Protein AF-A0A2Z2MG49-F1 (afdb_monomer_lite)

Structure (mmCIF, N/CA/C/O backbone):
data_AF-A0A2Z2MG49-F1
#
_entry.id   AF-A0A2Z2MG49-F1
#
loop_
_atom_site.group_PDB
_atom_site.id
_atom_site.type_symbol
_atom_site.label_atom_id
_atom_site.label_alt_id
_atom_site.label_comp_id
_atom_site.label_asym_id
_atom_site.label_entity_id
_atom_site.label_seq_id
_atom_site.pdbx_PDB_ins_code
_atom_site.Cartn_x
_atom_site.Cartn_y
_atom_site.Cartn_z
_atom_site.occupancy
_atom_site.B_iso_or_equiv
_atom_site.auth_seq_id
_atom_site.auth_comp_id
_atom_site.auth_asym_id
_atom_site.auth_atom_id
_atom_site.pdbx_PDB_model_num
ATOM 1 N N . MET A 1 1 ? -1.386 9.684 0.424 1.00 67.38 1 MET A N 1
ATOM 2 C CA . MET A 1 1 ? -0.016 9.175 0.663 1.00 67.38 1 MET A CA 1
ATOM 3 C C . MET A 1 1 ? 0.668 8.986 -0.678 1.00 67.38 1 MET A C 1
ATOM 5 O O . MET A 1 1 ? 0.049 8.434 -1.585 1.00 67.38 1 MET A O 1
ATOM 9 N N . THR A 1 2 ? 1.913 9.438 -0.798 1.00 73.69 2 THR A N 1
ATOM 10 C CA . THR A 1 2 ? 2.720 9.289 -2.011 1.00 73.69 2 THR A CA 1
ATOM 11 C C . THR A 1 2 ? 3.968 8.467 -1.713 1.00 73.69 2 THR A C 1
ATOM 13 O O . THR A 1 2 ? 4.537 8.574 -0.629 1.00 73.69 2 THR A O 1
ATOM 16 N N . VAL A 1 3 ? 4.384 7.624 -2.656 1.00 74.50 3 VAL A N 1
ATOM 17 C CA . VAL A 1 3 ? 5.706 6.977 -2.619 1.00 74.50 3 VAL A CA 1
ATOM 18 C C . VAL A 1 3 ? 6.464 7.425 -3.850 1.00 74.50 3 VAL A C 1
ATOM 20 O O . VAL A 1 3 ? 5.926 7.399 -4.959 1.00 74.50 3 VAL A O 1
ATOM 23 N N . HIS A 1 4 ? 7.705 7.842 -3.633 1.00 82.25 4 HIS A N 1
ATOM 24 C CA . HIS A 1 4 ? 8.644 8.108 -4.705 1.00 82.25 4 HIS A CA 1
ATOM 25 C C . HIS A 1 4 ? 9.324 6.799 -5.098 1.00 82.25 4 HIS A C 1
ATOM 27 O O . HIS A 1 4 ? 9.985 6.162 -4.278 1.00 82.25 4 HIS A O 1
ATOM 33 N N . ILE A 1 5 ? 9.117 6.380 -6.339 1.00 79.44 5 ILE A N 1
ATOM 34 C CA . ILE A 1 5 ? 9.699 5.173 -6.906 1.00 79.44 5 ILE A CA 1
ATOM 35 C C . ILE A 1 5 ? 10.832 5.598 -7.823 1.00 79.44 5 ILE A C 1
ATOM 37 O O . ILE A 1 5 ? 10.614 6.371 -8.751 1.00 79.44 5 ILE A O 1
ATOM 41 N N . THR A 1 6 ? 12.018 5.040 -7.603 1.00 83.12 6 THR A N 1
ATOM 42 C CA . THR A 1 6 ? 13.165 5.204 -8.496 1.00 83.12 6 THR A CA 1
ATOM 43 C C . THR A 1 6 ? 13.642 3.829 -8.938 1.00 83.12 6 THR A C 1
ATOM 45 O O . THR A 1 6 ? 13.857 2.944 -8.110 1.00 83.12 6 THR A O 1
ATOM 48 N N . VAL A 1 7 ? 13.791 3.636 -10.248 1.00 79.88 7 VAL A N 1
ATOM 49 C CA . VAL A 1 7 ? 14.298 2.393 -10.837 1.00 79.88 7 VAL A CA 1
ATOM 50 C C . VAL A 1 7 ? 15.388 2.735 -11.835 1.00 79.88 7 VAL A C 1
ATOM 52 O O . VAL A 1 7 ? 15.163 3.511 -12.761 1.00 79.88 7 VAL A O 1
ATOM 55 N N . THR A 1 8 ? 16.550 2.113 -11.669 1.00 82.06 8 THR A N 1
ATOM 56 C CA . THR A 1 8 ? 17.701 2.272 -12.558 1.00 82.06 8 THR A CA 1
ATOM 57 C C . THR A 1 8 ? 18.038 0.940 -13.209 1.00 82.06 8 THR A C 1
ATOM 59 O O . THR A 1 8 ? 18.213 -0.064 -12.519 1.00 82.06 8 THR A O 1
ATOM 62 N N . ASN A 1 9 ? 18.163 0.931 -14.535 1.00 79.50 9 ASN A N 1
ATOM 63 C CA . ASN A 1 9 ? 18.729 -0.199 -15.256 1.00 79.50 9 ASN A CA 1
ATOM 64 C C . ASN A 1 9 ? 20.256 -0.070 -15.248 1.00 79.50 9 ASN A C 1
ATOM 66 O O . AS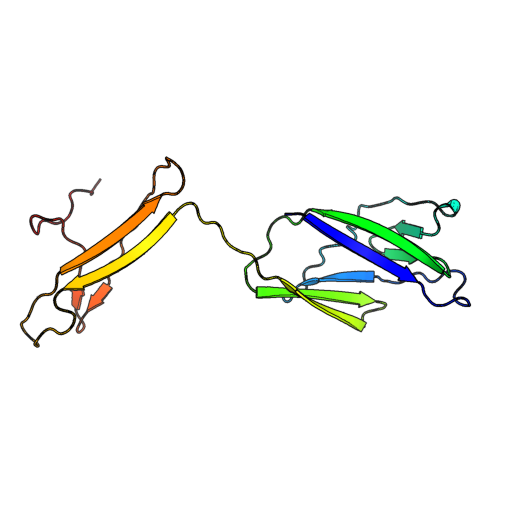N A 1 9 ? 20.825 0.723 -15.994 1.00 79.50 9 ASN A O 1
ATOM 70 N N . LEU A 1 10 ? 20.909 -0.845 -14.382 1.00 80.19 10 LEU A N 1
ATOM 71 C CA . LEU A 1 10 ? 22.366 -0.856 -14.247 1.00 80.19 10 LEU A CA 1
ATOM 72 C C . LEU A 1 10 ? 23.066 -1.749 -15.280 1.00 80.19 10 LEU A C 1
ATOM 74 O O . LEU A 1 10 ? 24.291 -1.762 -15.306 1.00 80.19 10 LEU A O 1
ATOM 78 N N . ASP A 1 11 ? 22.330 -2.493 -16.112 1.00 75.50 11 ASP A N 1
ATOM 79 C CA . ASP A 1 11 ? 22.927 -3.331 -17.151 1.00 75.50 11 ASP A CA 1
ATOM 80 C C . ASP A 1 11 ? 23.306 -2.467 -18.371 1.00 75.50 11 ASP A C 1
ATOM 82 O O . ASP A 1 11 ? 22.420 -1.966 -19.074 1.00 75.50 11 ASP A O 1
ATOM 86 N N . PRO A 1 12 ? 24.609 -2.291 -18.664 1.00 67.56 12 PRO A N 1
ATOM 87 C CA . PRO A 1 12 ? 25.062 -1.479 -19.788 1.00 67.56 12 PRO A CA 1
ATOM 88 C C . PRO A 1 12 ? 24.878 -2.177 -21.145 1.00 67.56 12 PRO A C 1
ATOM 90 O O . PRO A 1 12 ? 25.009 -1.532 -22.182 1.00 67.56 12 PRO A O 1
ATOM 93 N N . LYS A 1 13 ? 24.601 -3.488 -21.161 1.00 69.69 13 LYS A N 1
ATOM 94 C CA . LYS A 1 13 ? 24.443 -4.311 -22.371 1.00 69.69 13 LYS A CA 1
ATOM 95 C C . LYS A 1 13 ? 22.977 -4.589 -22.707 1.00 69.69 13 LYS A C 1
ATOM 97 O O . LYS A 1 13 ? 22.674 -4.962 -23.839 1.00 69.69 13 LYS A O 1
ATOM 102 N N . CYS A 1 14 ? 22.056 -4.387 -21.765 1.00 67.31 14 CYS A N 1
ATOM 103 C CA . CYS A 1 14 ? 20.623 -4.549 -22.000 1.00 67.31 14 CYS A CA 1
ATOM 104 C C . CYS A 1 14 ? 20.040 -3.300 -22.683 1.00 67.31 14 CYS A C 1
ATOM 106 O O . CYS A 1 14 ? 19.430 -2.447 -22.038 1.00 67.31 14 CYS A O 1
ATOM 108 N N . ALA A 1 15 ? 20.258 -3.188 -24.001 1.00 59.19 15 ALA A N 1
ATOM 109 C CA . ALA A 1 15 ? 19.925 -2.002 -24.797 1.00 59.19 15 ALA A CA 1
ATOM 110 C C . ALA A 1 15 ? 18.474 -1.528 -24.594 1.00 59.19 15 ALA A C 1
ATOM 112 O O . ALA A 1 15 ? 18.257 -0.337 -24.384 1.00 59.19 15 ALA A O 1
ATOM 113 N N . GLN A 1 16 ? 17.512 -2.460 -24.587 1.00 59.34 16 GLN A N 1
ATOM 114 C CA . GLN A 1 16 ? 16.089 -2.250 -24.302 1.00 59.34 16 GLN A CA 1
ATOM 115 C C . GLN A 1 16 ? 15.473 -3.576 -23.833 1.00 59.34 16 GLN A C 1
ATOM 117 O O . GLN A 1 16 ? 15.337 -4.508 -24.622 1.00 59.34 16 GLN A O 1
ATOM 122 N N . GLY A 1 17 ? 15.077 -3.674 -22.567 1.00 57.81 17 GLY A N 1
ATOM 123 C CA . GLY A 1 17 ? 14.257 -4.782 -22.081 1.00 57.81 17 GLY A CA 1
ATOM 124 C C . GLY A 1 17 ? 12.856 -4.281 -21.732 1.00 57.81 17 GLY A C 1
ATOM 125 O O . GLY A 1 17 ? 12.756 -3.324 -20.959 1.00 57.81 17 GLY A O 1
ATOM 126 N N . PRO A 1 18 ? 11.761 -4.881 -22.244 1.00 60.09 18 PRO A N 1
ATOM 127 C CA . PRO A 1 18 ? 10.472 -4.748 -21.587 1.00 60.09 18 PRO A CA 1
ATOM 128 C C . PRO A 1 18 ? 10.574 -5.488 -20.256 1.00 60.09 18 PRO A C 1
ATOM 130 O O . PRO A 1 18 ? 10.435 -6.708 -20.166 1.00 60.09 18 PRO A O 1
ATOM 133 N N . PHE A 1 19 ? 10.868 -4.744 -19.202 1.00 69.12 19 PHE A N 1
ATOM 134 C CA . PHE A 1 19 ? 10.812 -5.281 -17.867 1.00 69.12 19 PHE A CA 1
ATOM 135 C C . PHE A 1 19 ? 9.355 -5.200 -17.430 1.00 69.12 19 PHE A C 1
ATOM 137 O O . PHE A 1 19 ? 8.772 -4.126 -17.281 1.00 69.12 19 PHE A O 1
ATOM 144 N N . ASN A 1 20 ? 8.741 -6.360 -17.206 1.00 73.44 20 ASN A N 1
ATOM 145 C CA . ASN A 1 20 ? 7.468 -6.424 -16.496 1.00 73.44 20 ASN A CA 1
ATOM 146 C C . ASN A 1 20 ? 7.728 -6.059 -15.032 1.00 73.44 20 ASN A C 1
ATOM 148 O O . ASN A 1 20 ? 7.836 -6.942 -14.177 1.00 73.44 20 ASN A O 1
ATOM 152 N N . ILE A 1 21 ? 7.914 -4.763 -14.787 1.00 77.56 21 ILE A N 1
ATOM 153 C CA . ILE A 1 21 ? 8.096 -4.176 -13.473 1.00 77.56 21 ILE A CA 1
ATOM 154 C C . ILE A 1 21 ? 6.713 -3.898 -12.921 1.00 77.56 21 ILE A C 1
ATOM 156 O O . ILE A 1 21 ? 5.902 -3.223 -13.550 1.00 77.56 21 ILE A O 1
ATOM 160 N N . LYS A 1 22 ? 6.438 -4.440 -11.743 1.00 85.00 22 LYS A N 1
ATOM 161 C CA . LYS A 1 22 ? 5.219 -4.140 -11.010 1.00 85.00 22 LYS A CA 1
ATOM 162 C C . LYS A 1 22 ? 5.521 -3.979 -9.536 1.00 85.00 22 LYS A C 1
ATOM 164 O O . LYS A 1 22 ? 6.258 -4.779 -8.958 1.00 85.00 22 LYS A O 1
ATOM 169 N N . LEU A 1 23 ? 4.908 -2.966 -8.946 1.00 85.75 23 LEU A N 1
ATOM 170 C CA . LEU A 1 23 ? 4.817 -2.825 -7.506 1.00 85.75 23 LEU A CA 1
ATOM 171 C C . LEU A 1 23 ? 3.533 -3.519 -7.054 1.00 85.75 23 LEU A C 1
ATOM 173 O O . LEU A 1 23 ? 2.443 -3.176 -7.524 1.00 85.75 23 LEU A O 1
ATOM 177 N N . VAL A 1 24 ? 3.670 -4.517 -6.188 1.00 87.94 24 VAL A N 1
ATOM 178 C CA . VAL A 1 24 ? 2.539 -5.247 -5.605 1.00 87.94 24 VAL A CA 1
ATOM 179 C C . VAL A 1 24 ? 2.626 -5.231 -4.088 1.00 87.94 24 VAL A C 1
ATOM 181 O O . VAL A 1 24 ? 3.727 -5.139 -3.547 1.00 87.94 24 VAL A O 1
ATOM 184 N N . ASP A 1 25 ? 1.491 -5.329 -3.410 1.00 87.38 25 ASP A N 1
ATOM 185 C CA . ASP A 1 25 ? 1.465 -5.543 -1.963 1.00 87.38 25 ASP A CA 1
ATOM 186 C C . ASP A 1 25 ? 1.431 -7.039 -1.596 1.00 87.38 25 ASP A C 1
ATOM 188 O O . ASP A 1 25 ? 1.502 -7.924 -2.457 1.00 87.38 25 ASP A O 1
ATOM 192 N N . ASP A 1 26 ? 1.346 -7.302 -0.297 1.00 87.75 26 ASP A N 1
ATOM 193 C CA . ASP A 1 26 ? 1.181 -8.616 0.324 1.00 87.75 26 ASP A CA 1
ATOM 194 C C . ASP A 1 26 ? -0.131 -9.323 -0.050 1.00 87.75 26 ASP A C 1
ATOM 196 O O . ASP A 1 26 ? -0.148 -10.551 -0.122 1.00 87.75 26 ASP A O 1
ATOM 200 N N . SER A 1 27 ? -1.194 -8.581 -0.376 1.00 86.56 27 SER A N 1
ATOM 201 C CA . SER A 1 27 ? -2.431 -9.139 -0.947 1.00 86.56 27 SER A CA 1
ATOM 202 C C . SER A 1 27 ? -2.286 -9.556 -2.420 1.00 86.56 27 SER A C 1
ATOM 204 O O . SER A 1 27 ? -3.140 -10.252 -2.969 1.00 86.56 27 SER A O 1
ATOM 206 N N . GLY A 1 28 ? -1.196 -9.145 -3.074 1.00 86.44 28 GLY A N 1
ATOM 207 C CA . GLY A 1 28 ? -0.949 -9.360 -4.496 1.00 86.44 28 GLY A CA 1
ATOM 208 C C . GLY A 1 28 ? -1.589 -8.306 -5.401 1.00 86.44 28 GLY A C 1
ATOM 209 O O . GLY A 1 28 ? -1.471 -8.416 -6.627 1.00 86.44 28 GLY A O 1
ATOM 210 N N . ALA A 1 29 ? -2.219 -7.274 -4.834 1.00 86.12 29 ALA A N 1
ATOM 211 C CA . ALA A 1 29 ? -2.778 -6.172 -5.599 1.00 86.12 29 ALA A CA 1
ATOM 212 C C . ALA A 1 29 ? -1.654 -5.414 -6.313 1.00 86.12 29 ALA A C 1
ATOM 214 O O . ALA A 1 29 ? -0.608 -5.116 -5.736 1.00 86.12 29 ALA A O 1
ATOM 215 N N . LYS A 1 30 ? -1.855 -5.114 -7.600 1.00 85.31 30 LYS A N 1
ATOM 216 C CA . LYS A 1 30 ? -0.917 -4.319 -8.398 1.00 85.31 30 LYS A CA 1
ATOM 217 C C . LYS A 1 30 ? -1.216 -2.837 -8.204 1.00 85.31 30 LYS A C 1
ATOM 219 O O . LYS A 1 30 ? -2.297 -2.377 -8.554 1.00 85.31 30 LYS A O 1
ATOM 224 N N . TRP A 1 31 ? -0.221 -2.097 -7.731 1.00 82.06 31 TRP A N 1
ATOM 225 C CA . TRP A 1 31 ? -0.3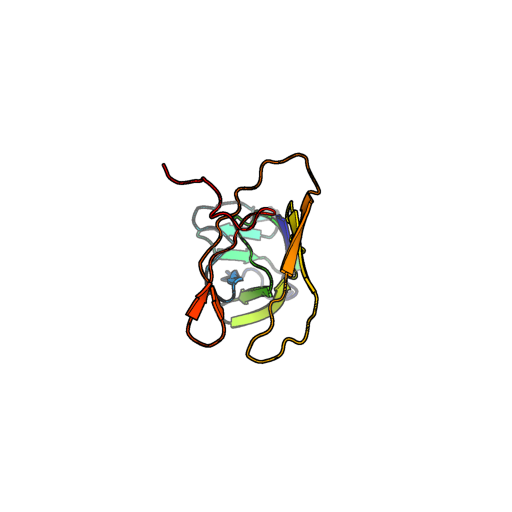24 -0.660 -7.468 1.00 82.06 31 TRP A CA 1
ATOM 226 C C . TRP A 1 31 ? 0.229 0.183 -8.609 1.00 82.06 31 TRP A C 1
ATOM 228 O O . TRP A 1 31 ? -0.293 1.255 -8.906 1.00 82.06 31 TRP A O 1
ATOM 238 N N . TRP A 1 32 ? 1.281 -0.306 -9.263 1.00 85.75 32 TRP A N 1
ATOM 239 C CA . TRP A 1 32 ? 1.959 0.423 -10.327 1.00 85.75 32 TRP A CA 1
ATOM 240 C C . TRP A 1 32 ? 2.733 -0.530 -11.252 1.00 85.75 32 TRP A C 1
ATOM 242 O O . TRP A 1 32 ? 3.156 -1.600 -10.797 1.00 85.75 32 TRP A O 1
ATOM 252 N N . PRO A 1 33 ? 2.925 -0.171 -12.533 1.00 81.31 33 PRO A N 1
ATOM 253 C CA . PRO A 1 33 ? 2.283 0.952 -13.238 1.00 81.31 33 PRO A CA 1
ATOM 254 C C . PRO A 1 33 ? 0.830 0.627 -13.616 1.00 81.31 33 PRO A C 1
ATOM 256 O O . PRO A 1 33 ? 0.496 -0.541 -13.842 1.00 81.31 33 PRO A O 1
ATOM 259 N N . LYS A 1 34 ? -0.069 1.620 -13.637 1.00 76.50 34 LYS A N 1
ATOM 260 C CA . LYS A 1 34 ? -1.490 1.363 -13.946 1.00 76.50 34 LYS A CA 1
ATOM 261 C C . LYS A 1 34 ? -1.650 0.962 -15.421 1.00 76.50 34 LYS A C 1
ATOM 263 O O . LYS A 1 34 ? -0.793 1.257 -16.247 1.00 76.50 34 LYS A O 1
ATOM 268 N N . LYS A 1 35 ? -2.707 0.207 -15.737 1.00 66.69 35 LYS A N 1
ATOM 269 C CA . LYS A 1 35 ? -2.922 -0.350 -17.090 1.00 66.69 35 LYS A CA 1
ATOM 270 C C . LYS A 1 35 ? -3.201 0.722 -18.146 1.00 66.69 35 LYS A C 1
ATOM 272 O O . LYS A 1 35 ? -2.820 0.542 -19.287 1.00 66.69 35 LYS A O 1
ATOM 277 N N . ASP A 1 36 ? -3.846 1.805 -17.746 1.00 67.56 36 ASP A N 1
ATOM 278 C CA . ASP A 1 36 ? -4.258 2.960 -18.552 1.00 67.56 36 ASP A CA 1
ATOM 279 C C . ASP A 1 36 ? -3.177 4.047 -18.648 1.00 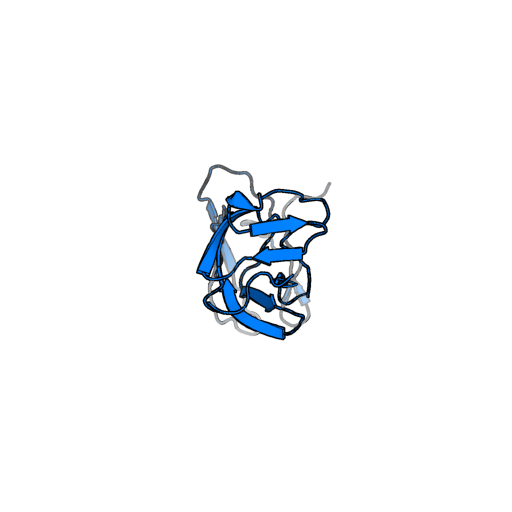67.56 36 ASP A C 1
ATOM 281 O O . ASP A 1 36 ? -3.435 5.170 -19.069 1.00 67.56 36 ASP A O 1
ATOM 285 N N . THR A 1 37 ? -1.964 3.739 -18.196 1.00 66.75 37 THR A N 1
ATOM 286 C CA . THR A 1 37 ? -0.872 4.699 -18.133 1.00 66.75 37 THR A CA 1
ATOM 287 C C . THR A 1 37 ? 0.056 4.517 -19.323 1.00 66.75 37 THR A C 1
ATOM 289 O O . THR A 1 37 ? 0.854 3.580 -19.353 1.00 66.75 37 THR A O 1
ATOM 292 N N . GLU A 1 38 ? -0.036 5.441 -20.275 1.00 73.81 38 GLU A N 1
ATOM 293 C CA . GLU A 1 38 ? 0.926 5.597 -21.362 1.00 73.81 38 GLU A CA 1
ATOM 294 C C . GLU A 1 38 ? 1.668 6.922 -21.195 1.00 73.81 38 GLU A C 1
ATOM 296 O O . GLU A 1 38 ? 1.100 7.993 -21.396 1.00 73.81 38 GLU A O 1
ATOM 301 N N . TYR A 1 39 ? 2.938 6.865 -20.796 1.00 72.62 39 TYR A N 1
ATOM 302 C CA . TYR A 1 39 ? 3.829 8.024 -20.838 1.00 72.62 39 TYR A CA 1
ATOM 303 C C . TYR A 1 39 ? 5.297 7.600 -20.767 1.00 72.62 39 TYR A C 1
ATOM 305 O O . TYR A 1 39 ? 5.646 6.445 -20.517 1.00 72.62 39 TYR A O 1
ATOM 313 N N . GLY A 1 40 ? 6.175 8.570 -21.001 1.00 70.75 40 GLY A N 1
ATOM 314 C CA . GLY A 1 40 ? 7.594 8.355 -21.239 1.00 70.75 40 GLY A CA 1
ATOM 315 C C . GLY A 1 40 ? 7.915 8.586 -22.710 1.00 70.75 40 GLY A C 1
ATOM 316 O O . GLY A 1 40 ? 7.030 8.751 -23.549 1.00 70.75 40 GLY A O 1
ATOM 317 N N . CYS A 1 41 ? 9.198 8.657 -23.031 1.00 69.19 41 CYS A N 1
ATOM 318 C CA . CYS A 1 41 ? 9.640 8.876 -24.398 1.00 69.19 41 CYS A CA 1
ATOM 319 C C . CYS A 1 41 ? 10.931 8.103 -24.651 1.00 69.19 41 CYS A C 1
ATOM 321 O O . CYS A 1 41 ? 11.777 7.989 -23.763 1.00 69.19 41 CYS A O 1
ATOM 323 N N . SER A 1 42 ? 11.128 7.587 -25.869 1.00 65.06 42 SER A N 1
ATOM 324 C CA . SER A 1 42 ? 12.360 6.848 -26.195 1.00 65.06 42 SER A CA 1
ATOM 325 C C . SER A 1 42 ? 13.619 7.695 -25.955 1.00 65.06 42 SER A C 1
ATOM 327 O O . SER A 1 42 ? 14.648 7.153 -25.560 1.00 65.06 42 SER A O 1
ATOM 329 N N . GLY A 1 43 ? 13.541 9.020 -26.137 1.00 65.50 43 GLY A N 1
ATOM 330 C CA . GLY A 1 43 ? 14.631 9.951 -25.808 1.00 65.50 43 GLY A CA 1
ATOM 331 C C . GLY A 1 43 ? 14.853 10.151 -24.301 1.00 65.50 43 GLY A C 1
ATOM 332 O O . GLY A 1 43 ? 15.964 10.447 -23.873 1.00 65.50 43 GLY A O 1
ATOM 333 N N . CYS A 1 44 ? 13.820 9.922 -23.489 1.00 70.81 44 CYS A N 1
ATOM 334 C CA . CYS A 1 44 ? 13.823 10.032 -22.031 1.00 70.81 44 CYS A CA 1
ATOM 335 C C . CYS A 1 44 ? 14.484 8.809 -21.375 1.00 70.81 44 CYS A C 1
ATOM 337 O O . CYS A 1 44 ? 14.819 8.835 -20.193 1.00 70.81 44 CYS A O 1
ATOM 339 N N . GLY A 1 45 ? 14.686 7.729 -22.139 1.00 77.00 45 GLY A N 1
ATOM 340 C CA . GLY A 1 45 ? 15.317 6.512 -21.646 1.00 77.00 45 GLY A CA 1
ATOM 341 C C . GLY A 1 45 ? 14.378 5.560 -20.908 1.00 77.00 45 GLY A C 1
ATOM 342 O O . GLY A 1 45 ? 14.866 4.589 -20.329 1.00 77.00 45 GLY A O 1
ATOM 343 N N . TYR A 1 46 ? 13.062 5.801 -20.938 1.00 78.94 46 TYR A N 1
ATOM 344 C CA . TYR A 1 46 ? 12.041 4.845 -20.507 1.00 78.94 46 TYR A CA 1
ATOM 345 C C . TYR A 1 46 ? 10.676 5.098 -21.166 1.00 78.94 46 TYR A C 1
ATOM 347 O O . TYR A 1 46 ? 10.375 6.216 -21.587 1.00 78.94 46 TYR A O 1
ATOM 355 N N . ILE A 1 47 ? 9.856 4.048 -21.251 1.00 83.81 47 ILE A N 1
ATOM 356 C CA . ILE A 1 47 ? 8.468 4.076 -21.739 1.00 83.81 47 ILE A CA 1
ATOM 357 C C . ILE A 1 47 ? 7.615 3.207 -20.813 1.00 83.81 47 ILE A C 1
ATOM 359 O O . ILE A 1 47 ? 7.984 2.063 -20.543 1.00 83.81 47 ILE A O 1
ATOM 363 N N . ILE A 1 48 ? 6.471 3.720 -20.367 1.00 81.19 48 ILE A N 1
ATOM 364 C CA . ILE A 1 48 ? 5.434 2.955 -19.671 1.00 81.19 48 ILE A CA 1
ATOM 365 C C . ILE A 1 48 ? 4.267 2.764 -20.632 1.00 81.19 48 ILE A C 1
ATOM 367 O O . ILE A 1 48 ? 3.761 3.734 -21.188 1.00 81.19 48 ILE A O 1
ATOM 371 N N . GLN A 1 49 ? 3.882 1.510 -20.855 1.00 79.69 49 GLN A N 1
ATOM 372 C CA . GLN A 1 49 ? 2.797 1.136 -21.761 1.00 79.69 49 GLN A CA 1
ATOM 373 C C . GLN A 1 49 ? 2.155 -0.164 -21.275 1.00 79.69 49 GLN A C 1
ATOM 375 O O . GLN A 1 49 ? 2.867 -1.075 -20.845 1.00 79.69 49 GLN A O 1
ATOM 380 N N . ASP A 1 50 ? 0.823 -0.245 -21.301 1.00 76.62 50 ASP A N 1
ATOM 381 C CA . ASP A 1 50 ? 0.038 -1.419 -20.878 1.00 76.62 50 ASP A CA 1
ATOM 382 C C . ASP A 1 50 ? 0.353 -1.925 -19.459 1.00 76.62 50 ASP A C 1
ATOM 384 O O . ASP A 1 50 ? 0.205 -3.102 -19.113 1.00 76.62 50 ASP A O 1
ATOM 388 N N . GLY A 1 51 ? 0.807 -1.027 -18.584 1.00 74.12 51 GLY A N 1
ATOM 389 C CA . GLY A 1 51 ? 1.232 -1.399 -17.244 1.00 74.12 51 GLY A CA 1
ATOM 390 C C . GLY A 1 51 ? 2.531 -2.226 -17.203 1.00 74.12 51 GLY A C 1
ATOM 391 O O . GLY A 1 51 ? 2.730 -2.967 -16.230 1.00 74.12 51 GLY A O 1
ATOM 392 N N . THR A 1 52 ? 3.397 -2.063 -18.204 1.00 76.38 52 THR A N 1
ATOM 393 C CA . THR A 1 52 ? 4.771 -2.577 -18.296 1.00 76.38 52 THR A CA 1
ATOM 394 C C . THR A 1 52 ? 5.745 -1.425 -18.551 1.00 76.38 52 THR A C 1
ATOM 396 O O . THR A 1 52 ? 5.361 -0.383 -19.078 1.00 76.38 52 THR A O 1
ATOM 399 N N . ILE A 1 53 ? 7.015 -1.603 -18.171 1.00 79.62 53 ILE A N 1
ATOM 400 C CA . ILE A 1 53 ? 8.047 -0.567 -18.281 1.00 79.62 53 ILE A CA 1
ATOM 401 C C . ILE A 1 53 ? 9.175 -1.051 -19.171 1.00 79.62 53 ILE A C 1
ATOM 403 O O . ILE A 1 53 ? 9.800 -2.082 -18.929 1.00 79.62 53 ILE A O 1
ATOM 407 N N . LYS A 1 54 ? 9.483 -0.267 -20.193 1.00 80.25 54 LYS A N 1
ATOM 408 C CA . LYS A 1 54 ? 10.713 -0.391 -20.967 1.00 80.25 54 LYS A CA 1
ATOM 409 C C . LYS A 1 54 ? 11.706 0.604 -20.382 1.00 80.25 54 LYS A C 1
ATOM 411 O O . LYS A 1 54 ? 11.453 1.801 -20.442 1.00 80.25 54 LYS A O 1
ATOM 416 N N . LEU A 1 55 ? 12.808 0.124 -19.807 1.00 79.44 55 LEU A N 1
ATOM 417 C CA . LEU A 1 55 ? 13.867 0.963 -19.232 1.00 79.44 55 LEU A CA 1
ATOM 418 C C . LEU A 1 55 ? 15.184 0.655 -19.945 1.00 79.44 55 LEU A C 1
ATOM 420 O O . LEU A 1 55 ? 15.642 -0.488 -19.963 1.00 79.44 55 LEU A O 1
ATOM 424 N N . TYR A 1 56 ? 15.772 1.669 -20.567 1.00 79.44 56 TYR A N 1
ATOM 425 C CA . TYR A 1 56 ? 16.927 1.508 -21.448 1.00 79.44 56 TYR A CA 1
ATOM 426 C C . TYR A 1 56 ? 18.213 1.372 -20.620 1.00 79.44 56 TYR A C 1
ATOM 428 O O . TYR A 1 56 ? 18.256 1.808 -19.466 1.00 79.44 56 TYR A O 1
ATOM 436 N N . ALA A 1 57 ? 19.255 0.766 -21.195 1.00 80.94 57 ALA A 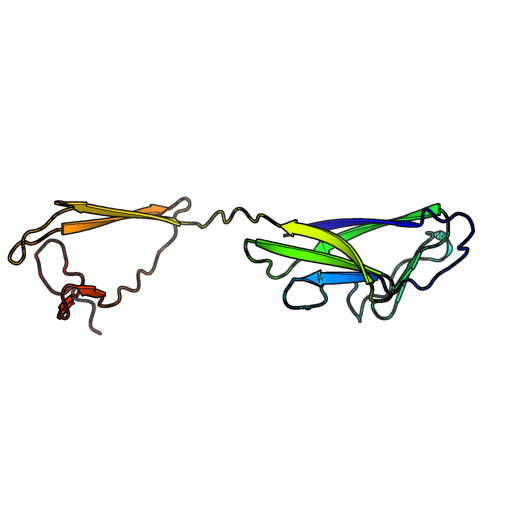N 1
ATOM 437 C CA . ALA A 1 57 ? 20.550 0.581 -20.531 1.00 80.94 57 ALA A CA 1
ATOM 438 C C . ALA A 1 57 ? 21.069 1.882 -19.893 1.00 80.94 57 ALA A C 1
ATOM 440 O O . ALA A 1 57 ? 21.110 2.933 -20.539 1.00 80.94 57 ALA A O 1
ATOM 441 N N . GLY A 1 58 ? 21.471 1.812 -18.623 1.00 78.81 58 GLY A N 1
ATOM 442 C CA . GLY A 1 58 ? 22.034 2.945 -17.885 1.00 78.81 58 GLY A CA 1
ATOM 443 C C . GLY A 1 58 ? 21.042 4.067 -17.567 1.00 78.81 58 GLY A C 1
ATOM 444 O O . GLY A 1 58 ? 21.464 5.144 -17.147 1.00 78.81 58 GLY A O 1
ATOM 445 N N . LYS A 1 59 ? 19.736 3.869 -17.791 1.00 83.44 59 LYS A N 1
ATOM 446 C CA . LYS A 1 59 ? 18.716 4.892 -17.538 1.00 83.44 59 LYS A CA 1
ATOM 447 C C . LYS A 1 59 ? 18.022 4.690 -16.204 1.00 83.44 59 LYS A C 1
ATOM 449 O O . LYS A 1 59 ? 17.861 3.570 -15.717 1.00 83.44 59 LYS A O 1
ATOM 454 N N . THR A 1 60 ? 17.579 5.814 -15.654 1.00 83.38 60 THR A N 1
ATOM 455 C CA . THR A 1 60 ? 16.816 5.896 -14.415 1.00 83.38 60 THR A CA 1
ATOM 456 C C . THR A 1 60 ? 15.454 6.500 -14.708 1.00 83.38 60 THR A C 1
ATOM 458 O O . THR A 1 60 ? 15.355 7.541 -15.352 1.00 83.38 60 THR A O 1
ATOM 461 N N . MET A 1 61 ? 14.417 5.855 -14.196 1.00 82.31 61 MET A N 1
ATOM 462 C CA . MET A 1 61 ? 13.061 6.379 -14.116 1.00 82.31 61 MET A CA 1
ATOM 463 C C . MET A 1 61 ? 12.782 6.747 -12.656 1.00 82.31 61 MET A C 1
ATOM 465 O O . MET A 1 61 ? 13.204 6.031 -11.744 1.00 82.31 61 MET A O 1
ATOM 469 N N . SER A 1 62 ? 12.092 7.866 -12.436 1.00 83.75 62 SER A N 1
ATOM 470 C CA . SER A 1 62 ? 11.734 8.341 -11.100 1.00 83.75 62 SER A CA 1
ATOM 471 C C . SER A 1 62 ? 10.361 8.992 -11.105 1.00 83.75 62 SER A C 1
ATOM 473 O O . SER A 1 62 ? 10.117 9.890 -11.909 1.00 83.75 62 SER A O 1
ATOM 475 N N . GLU A 1 63 ? 9.469 8.541 -10.227 1.00 79.50 63 GLU A N 1
ATOM 476 C CA . GLU A 1 63 ? 8.060 8.927 -10.258 1.00 79.50 63 GLU A CA 1
ATOM 477 C C . GLU A 1 63 ? 7.410 8.940 -8.886 1.00 79.50 63 GLU A C 1
ATOM 479 O O . GLU A 1 63 ? 7.725 8.138 -8.007 1.00 79.50 63 GLU A O 1
ATOM 484 N N . TRP A 1 64 ? 6.424 9.818 -8.738 1.00 81.44 64 TRP A N 1
ATOM 485 C CA . TRP A 1 64 ? 5.544 9.834 -7.582 1.00 81.44 64 TRP A CA 1
ATOM 486 C C . TRP A 1 64 ? 4.277 9.051 -7.884 1.00 81.44 64 TRP A C 1
ATOM 488 O O . TRP A 1 64 ? 3.535 9.373 -8.810 1.00 81.44 64 TRP A O 1
ATOM 498 N N . VAL A 1 65 ? 3.999 8.046 -7.060 1.00 77.88 65 VAL A N 1
ATOM 499 C CA . VAL A 1 65 ? 2.774 7.254 -7.156 1.00 77.88 65 VAL A CA 1
ATOM 500 C C . VAL A 1 65 ? 1.858 7.606 -5.992 1.00 77.88 65 VAL A C 1
ATOM 502 O O . VAL A 1 65 ? 2.282 7.640 -4.837 1.00 77.88 65 VAL A O 1
ATOM 505 N N . ASN A 1 66 ? 0.591 7.877 -6.302 1.00 76.00 66 ASN A N 1
ATOM 506 C CA . ASN A 1 66 ? -0.458 8.086 -5.308 1.00 76.00 66 ASN A CA 1
ATOM 507 C C . ASN A 1 66 ? -1.044 6.738 -4.873 1.00 76.00 66 ASN A C 1
ATOM 509 O O . ASN A 1 66 ? -1.525 5.973 -5.710 1.00 76.00 66 ASN A O 1
ATOM 513 N N . PHE A 1 67 ? -1.060 6.480 -3.565 1.00 74.00 67 PHE A N 1
ATOM 514 C CA . PHE A 1 67 ? -1.634 5.268 -2.977 1.00 74.00 67 PHE A CA 1
ATOM 515 C C . PHE A 1 67 ? -2.984 5.603 -2.354 1.00 74.00 67 PHE A C 1
ATOM 517 O O . PHE A 1 67 ? -3.078 6.511 -1.524 1.00 74.00 67 PHE A O 1
ATOM 524 N N . SER A 1 68 ? -4.028 4.877 -2.760 1.00 64.19 68 SER A N 1
ATOM 525 C CA . SER A 1 68 ? -5.394 5.115 -2.295 1.00 64.19 68 SER A CA 1
ATOM 526 C C . SER A 1 68 ? -5.623 4.612 -0.868 1.00 64.19 68 SER A C 1
ATOM 528 O O . SER A 1 68 ? -6.287 5.317 -0.115 1.00 64.19 68 SER A O 1
ATOM 530 N N . LYS A 1 69 ? -5.064 3.455 -0.464 1.00 67.00 69 LYS A N 1
ATOM 531 C CA . LYS A 1 69 ? -5.169 2.905 0.908 1.00 67.00 69 LYS A CA 1
ATOM 532 C C . LYS A 1 69 ? -4.041 1.907 1.220 1.00 67.00 69 LYS A C 1
ATOM 534 O O . LYS A 1 69 ? -4.137 0.754 0.831 1.00 67.00 69 LYS A O 1
ATOM 539 N N . ILE A 1 70 ? -3.002 2.317 1.944 1.00 69.31 70 ILE A N 1
ATOM 540 C CA . ILE A 1 70 ? -1.991 1.395 2.496 1.00 69.31 70 ILE A CA 1
ATOM 541 C C . ILE A 1 70 ? -2.280 1.207 3.992 1.00 69.31 70 ILE A C 1
ATOM 543 O O . ILE A 1 70 ? -2.514 2.190 4.700 1.00 69.31 70 ILE A O 1
ATOM 547 N N . SER A 1 71 ? -2.319 -0.039 4.467 1.00 67.69 71 SER A N 1
ATOM 548 C CA . SER A 1 71 ? -2.522 -0.351 5.884 1.00 67.69 71 SER A CA 1
ATOM 549 C C . SER A 1 71 ? -1.185 -0.428 6.627 1.00 67.69 71 SER A C 1
ATOM 551 O O . SER A 1 71 ? -0.103 -0.493 6.039 1.00 67.69 71 SER A O 1
ATOM 553 N N . GLN A 1 72 ? -1.234 -0.366 7.959 1.00 68.12 72 GLN A N 1
ATOM 554 C CA . GLN A 1 72 ? -0.028 -0.526 8.763 1.00 68.12 72 GLN A CA 1
ATOM 555 C C . GLN A 1 72 ? 0.550 -1.929 8.559 1.00 68.12 72 GLN A C 1
ATOM 557 O O . GLN A 1 72 ? -0.150 -2.928 8.700 1.00 68.12 72 GLN A O 1
ATOM 562 N N . GLY A 1 73 ? 1.850 -1.998 8.275 1.00 69.88 73 GLY A N 1
ATOM 563 C CA . GLY A 1 73 ? 2.553 -3.265 8.131 1.00 69.88 73 GLY A CA 1
ATOM 564 C C . GLY A 1 73 ? 2.444 -3.905 6.750 1.00 69.88 73 GLY A C 1
ATOM 565 O O . GLY A 1 73 ? 3.024 -4.978 6.582 1.00 69.88 73 GLY A O 1
ATOM 566 N N . THR A 1 74 ? 1.801 -3.244 5.777 1.00 81.19 74 THR A N 1
ATOM 567 C CA . THR A 1 74 ? 1.828 -3.667 4.372 1.00 81.19 74 THR A CA 1
ATOM 568 C C . THR A 1 74 ? 3.270 -3.805 3.894 1.00 81.19 74 THR A C 1
ATOM 570 O O . THR A 1 74 ? 4.090 -2.893 4.055 1.00 81.19 74 THR A O 1
ATOM 573 N N . THR A 1 75 ? 3.581 -4.942 3.276 1.00 87.56 75 THR A N 1
ATOM 574 C CA . THR A 1 75 ? 4.865 -5.139 2.595 1.00 87.56 75 THR A CA 1
ATOM 575 C C . THR A 1 75 ? 4.700 -4.862 1.109 1.00 87.56 75 THR A C 1
ATOM 577 O O . THR A 1 75 ? 3.841 -5.444 0.454 1.00 87.56 75 THR A O 1
ATOM 580 N N . LEU A 1 76 ? 5.529 -3.970 0.572 1.00 87.19 76 LEU A N 1
ATOM 581 C CA . LEU A 1 76 ? 5.606 -3.693 -0.856 1.00 87.19 76 LEU A CA 1
ATOM 582 C C . LEU A 1 76 ? 6.699 -4.544 -1.487 1.00 87.19 76 LEU A C 1
ATOM 584 O O . LEU A 1 76 ? 7.813 -4.615 -0.969 1.00 87.19 76 LEU A O 1
ATOM 588 N N . TYR A 1 77 ? 6.391 -5.135 -2.636 1.00 89.50 77 TYR A N 1
ATOM 589 C CA . TYR A 1 77 ? 7.301 -5.958 -3.419 1.00 89.50 77 TYR A CA 1
ATOM 590 C C . TYR A 1 77 ? 7.509 -5.345 -4.796 1.00 89.50 77 TYR A C 1
ATOM 592 O O . TYR A 1 77 ? 6.556 -5.155 -5.558 1.00 89.50 77 TYR A O 1
ATOM 600 N N . LEU A 1 78 ? 8.772 -5.117 -5.149 1.00 86.31 78 LEU A N 1
ATOM 601 C CA . LEU A 1 78 ? 9.166 -4.834 -6.519 1.00 86.31 78 LEU A CA 1
ATOM 602 C C . LEU A 1 78 ? 9.368 -6.162 -7.247 1.00 86.31 78 LEU A C 1
ATOM 604 O O . LEU A 1 78 ? 10.285 -6.929 -6.930 1.00 86.31 78 LEU A O 1
ATOM 608 N N . LYS A 1 79 ? 8.509 -6.439 -8.230 1.00 85.62 79 LYS A N 1
ATOM 609 C CA . LYS A 1 79 ? 8.626 -7.617 -9.090 1.00 85.62 79 LYS A CA 1
ATOM 610 C C . LYS A 1 79 ? 9.099 -7.216 -10.476 1.00 85.62 79 LYS A C 1
ATOM 612 O O . LYS A 1 79 ? 8.496 -6.336 -11.078 1.00 85.62 79 LYS A O 1
ATOM 617 N N . VAL A 1 80 ? 10.105 -7.911 -10.998 1.00 78.69 80 VAL A N 1
ATOM 618 C CA . VAL A 1 80 ? 10.624 -7.749 -12.362 1.00 78.69 80 VAL A CA 1
ATOM 619 C C . VAL A 1 80 ? 10.564 -9.099 -13.065 1.00 78.69 80 VAL A C 1
ATOM 621 O O . VAL A 1 80 ? 11.087 -10.092 -12.561 1.00 78.69 80 VAL A O 1
ATOM 624 N N . GLY A 1 81 ? 9.859 -9.176 -14.196 1.00 77.38 81 GLY A N 1
ATOM 625 C CA . GLY A 1 81 ? 9.692 -10.445 -14.922 1.00 77.38 81 GLY A CA 1
ATOM 626 C C . GLY A 1 81 ? 8.996 -11.527 -14.084 1.00 77.38 81 GLY A C 1
ATOM 627 O O . GLY A 1 81 ? 9.283 -12.710 -14.224 1.00 77.38 81 GLY A O 1
ATOM 628 N N . GLY A 1 82 ? 8.131 -11.119 -13.150 1.00 80.50 82 GLY A N 1
ATOM 629 C CA . GLY A 1 82 ? 7.440 -12.018 -12.220 1.00 80.50 82 GLY A CA 1
ATOM 630 C C . GLY A 1 82 ? 8.239 -12.419 -10.973 1.00 80.50 82 GLY A C 1
ATOM 631 O O . GLY A 1 82 ? 7.629 -12.899 -10.019 1.00 80.50 82 GLY A O 1
ATOM 632 N N . LYS A 1 83 ? 9.552 -12.162 -10.922 1.00 82.06 83 LYS A N 1
ATOM 633 C CA . LYS A 1 83 ? 10.407 -12.448 -9.759 1.00 82.06 83 LYS A CA 1
ATOM 634 C C . LYS A 1 83 ? 10.442 -11.263 -8.801 1.00 82.06 83 LYS A C 1
ATOM 636 O O . LYS A 1 83 ? 10.552 -10.125 -9.246 1.00 82.06 83 LYS A O 1
ATOM 641 N N . VAL A 1 84 ? 10.362 -11.520 -7.497 1.00 86.75 84 VAL A N 1
ATOM 642 C CA . VAL A 1 84 ? 10.584 -10.494 -6.464 1.00 86.75 84 VAL A CA 1
ATOM 643 C C . VAL A 1 84 ? 12.076 -10.185 -6.415 1.00 86.75 84 VAL A C 1
ATOM 645 O O . VAL A 1 84 ? 12.869 -11.099 -6.214 1.00 86.75 84 VAL A O 1
ATOM 648 N N . LEU A 1 85 ? 12.446 -8.919 -6.604 1.00 82.81 85 LEU A N 1
ATOM 649 C CA . LEU A 1 85 ? 13.843 -8.476 -6.519 1.00 82.81 85 LEU A CA 1
ATOM 650 C C . LEU A 1 85 ? 14.120 -7.614 -5.287 1.00 82.81 85 LEU A C 1
ATOM 652 O O . LEU A 1 85 ? 15.243 -7.589 -4.800 1.00 82.81 85 LEU A O 1
ATOM 656 N N . ALA A 1 86 ? 13.104 -6.917 -4.780 1.00 83.25 86 ALA A N 1
ATOM 657 C CA . ALA A 1 86 ? 13.207 -6.126 -3.564 1.00 83.25 86 ALA A CA 1
ATOM 658 C C . ALA A 1 86 ? 11.868 -6.112 -2.827 1.00 83.25 86 ALA A C 1
ATOM 660 O O . ALA A 1 86 ? 10.801 -6.242 -3.439 1.00 83.25 86 ALA A O 1
ATOM 661 N N . SER A 1 87 ? 11.928 -5.916 -1.515 1.00 89.00 87 SER A N 1
ATOM 662 C CA . SER A 1 87 ? 10.749 -5.721 -0.681 1.00 89.00 87 SER A CA 1
ATOM 663 C C . SER A 1 87 ? 11.035 -4.751 0.451 1.00 89.00 87 SER A C 1
ATOM 665 O O . SER A 1 87 ? 12.151 -4.714 0.965 1.00 89.00 87 SER A O 1
ATOM 667 N N . THR A 1 88 ? 10.018 -4.013 0.879 1.00 84.62 88 THR A N 1
ATOM 668 C CA . THR A 1 88 ? 10.097 -3.163 2.067 1.00 84.62 88 THR A CA 1
ATOM 669 C C . THR A 1 88 ? 8.780 -3.173 2.823 1.00 84.62 88 THR A C 1
ATOM 671 O O . THR A 1 88 ? 7.709 -3.245 2.220 1.00 84.62 88 THR A O 1
ATOM 674 N N . LYS A 1 89 ? 8.855 -3.101 4.151 1.00 82.75 89 LYS A N 1
ATOM 675 C CA . LYS A 1 89 ? 7.680 -2.996 5.011 1.00 82.75 89 LYS A CA 1
ATOM 676 C C . LYS A 1 89 ? 7.380 -1.528 5.265 1.00 82.75 89 LYS A C 1
ATOM 678 O O . LYS A 1 89 ? 8.227 -0.797 5.777 1.00 82.75 89 LYS A O 1
ATOM 683 N N . ILE A 1 90 ? 6.168 -1.102 4.928 1.00 74.19 90 ILE A N 1
ATOM 684 C CA . ILE A 1 90 ? 5.732 0.266 5.173 1.00 74.19 90 ILE A CA 1
ATOM 685 C C . ILE A 1 90 ? 5.176 0.371 6.591 1.00 74.19 90 ILE A C 1
ATOM 687 O O . ILE A 1 90 ? 4.176 -0.254 6.955 1.00 74.19 90 ILE A O 1
ATOM 691 N N . ASN A 1 91 ? 5.823 1.213 7.393 1.00 67.38 91 ASN A N 1
ATOM 692 C CA . ASN A 1 91 ? 5.328 1.606 8.703 1.00 67.38 91 ASN A CA 1
ATOM 693 C C . ASN A 1 91 ? 4.547 2.910 8.562 1.00 67.38 91 ASN A C 1
ATOM 695 O O . ASN A 1 91 ? 5.116 4.000 8.572 1.00 67.38 91 ASN A O 1
ATOM 699 N N . VAL A 1 92 ? 3.230 2.787 8.423 1.00 62.50 92 VAL A N 1
ATOM 700 C CA . VAL A 1 92 ? 2.332 3.939 8.460 1.00 62.50 92 VAL A CA 1
ATOM 701 C C . VAL A 1 92 ? 2.153 4.349 9.914 1.00 62.50 92 VAL A C 1
ATOM 703 O O . VAL A 1 92 ? 1.617 3.580 10.713 1.00 62.50 92 VAL A O 1
ATOM 706 N N . ARG A 1 93 ? 2.577 5.565 10.266 1.00 59.06 93 ARG A N 1
ATOM 707 C CA . ARG A 1 93 ? 2.098 6.206 11.492 1.00 59.06 93 ARG A CA 1
ATOM 708 C C . ARG A 1 93 ? 0.666 6.645 11.225 1.00 59.06 93 ARG A C 1
ATOM 710 O O . ARG A 1 93 ? 0.444 7.597 10.484 1.00 59.06 93 ARG A O 1
ATOM 717 N N . GLN A 1 94 ? -0.301 5.914 11.772 1.00 53.22 94 GLN A N 1
ATOM 718 C CA . GLN A 1 94 ? -1.669 6.408 11.820 1.00 53.22 94 GLN A CA 1
ATOM 719 C C . GLN A 1 94 ? -1.708 7.541 12.841 1.00 53.22 94 GLN A C 1
ATOM 721 O O . GLN A 1 94 ? -1.764 7.311 14.047 1.00 53.22 94 GLN A O 1
ATOM 726 N N . GLU A 1 95 ? -1.661 8.776 12.356 1.00 57.03 95 GLU A N 1
ATOM 727 C CA . GLU A 1 95 ? -2.126 9.917 13.134 1.00 57.03 95 GLU A CA 1
ATOM 728 C C . GLU A 1 95 ? -3.653 9.877 13.125 1.00 57.03 95 GLU A C 1
ATOM 730 O O . GLU A 1 95 ? -4.319 10.581 12.376 1.00 57.03 95 GLU A O 1
ATOM 735 N N . GLY A 1 96 ? -4.217 8.938 13.889 1.00 58.47 96 GLY A N 1
ATOM 736 C CA . GLY A 1 96 ? -5.650 8.933 14.137 1.00 58.47 96 GLY A CA 1
ATOM 737 C C . GLY A 1 96 ? -6.043 10.240 14.838 1.00 58.47 96 GLY A C 1
ATOM 738 O O . GLY A 1 96 ? -5.266 10.730 15.666 1.00 58.47 96 GLY A O 1
ATOM 739 N N . PRO A 1 97 ? -7.238 10.791 14.555 1.00 59.97 97 PRO A N 1
ATOM 740 C CA . PRO A 1 97 ? -7.707 12.019 15.200 1.00 59.97 97 PRO A CA 1
ATOM 741 C C . PRO A 1 97 ? -7.903 11.839 16.710 1.00 59.97 97 PRO A C 1
ATOM 743 O O . PRO A 1 97 ? -7.995 12.819 17.444 1.00 59.97 97 PRO A O 1
ATOM 746 N N . VAL A 1 98 ? -7.960 10.586 17.176 1.00 63.03 98 VAL A N 1
ATOM 747 C CA . VAL A 1 98 ? -8.285 10.223 18.552 1.00 63.03 98 VAL A CA 1
ATOM 748 C C . VAL A 1 98 ? -7.286 9.211 19.085 1.00 63.03 98 VAL A C 1
ATOM 750 O O . VAL A 1 98 ? -7.043 8.173 18.467 1.00 63.03 98 VAL A O 1
ATOM 753 N N . LYS A 1 99 ? -6.747 9.488 20.268 1.00 72.75 99 LYS A N 1
ATOM 754 C CA . LYS A 1 99 ? -6.054 8.502 21.096 1.00 72.75 99 LYS A CA 1
ATOM 755 C C . LYS A 1 99 ? -6.999 8.091 22.221 1.00 72.75 99 LYS A C 1
ATOM 757 O O . LYS A 1 99 ? -7.489 8.947 22.946 1.00 72.75 99 LYS A O 1
ATOM 762 N N . ALA A 1 100 ? -7.271 6.796 22.343 1.00 71.75 100 ALA A N 1
ATOM 763 C CA . ALA A 1 100 ? -8.127 6.257 23.394 1.00 71.75 100 ALA A CA 1
ATOM 764 C C . ALA A 1 100 ? -7.296 5.473 24.418 1.00 71.75 100 ALA A C 1
ATOM 766 O O . ALA A 1 100 ? -6.391 4.725 24.040 1.00 71.75 100 ALA A O 1
ATOM 767 N N . SER A 1 101 ? -7.611 5.619 25.700 1.00 76.12 101 SER A N 1
ATOM 768 C CA . SER A 1 101 ? -7.097 4.770 26.778 1.00 76.12 101 SER A CA 1
ATOM 769 C C . SER A 1 101 ? -8.223 4.371 27.725 1.00 76.12 101 SER A C 1
ATOM 771 O O . SER A 1 101 ? -9.268 5.012 27.768 1.00 76.12 101 SER A O 1
ATOM 773 N N . MET A 1 102 ? -8.027 3.283 28.466 1.00 78.44 102 MET A N 1
ATOM 774 C CA . MET A 1 102 ? -8.995 2.773 29.431 1.00 78.44 102 MET A CA 1
ATOM 775 C C . MET A 1 102 ? -8.270 2.406 30.719 1.00 78.44 102 MET A C 1
ATOM 777 O O . MET A 1 102 ? -7.217 1.767 30.676 1.00 78.44 102 MET A O 1
ATOM 781 N N . GLU A 1 103 ? -8.837 2.795 31.853 1.00 81.44 103 GLU A N 1
ATOM 782 C CA . GLU A 1 103 ? -8.323 2.476 33.181 1.00 81.44 103 GLU A CA 1
ATOM 783 C C . GLU A 1 103 ? -9.469 1.965 34.056 1.00 81.44 103 GLU A C 1
ATOM 785 O O . GLU A 1 103 ? -10.513 2.603 34.119 1.00 81.44 103 GLU A O 1
ATOM 790 N N . CYS A 1 104 ? -9.284 0.829 34.736 1.00 80.31 104 CYS A N 1
ATOM 791 C CA . CYS A 1 104 ? -10.269 0.282 35.673 1.00 80.31 104 CYS A CA 1
ATOM 792 C C . CYS A 1 104 ? -9.755 0.353 37.108 1.00 80.31 104 CYS A C 1
ATOM 794 O O . CYS A 1 104 ? -8.611 -0.030 37.365 1.00 80.31 104 CYS A O 1
ATOM 796 N N . LYS A 1 105 ? -10.591 0.800 38.049 1.00 83.06 105 LYS A N 1
ATOM 797 C CA . LYS A 1 105 ? -10.246 0.861 39.474 1.00 83.06 105 LYS A CA 1
ATOM 798 C C . LYS A 1 105 ? -11.354 0.247 40.344 1.00 83.06 105 LYS A C 1
ATOM 800 O O . LYS A 1 105 ? -12.484 0.731 40.292 1.00 83.06 105 LYS A O 1
ATOM 805 N N . PRO A 1 106 ? -11.033 -0.778 41.165 1.00 83.12 106 PRO A N 1
ATOM 806 C CA . PRO A 1 106 ? -9.741 -1.477 41.257 1.00 83.12 106 PRO A CA 1
ATOM 807 C C . PRO A 1 106 ? -9.496 -2.435 40.071 1.00 83.12 106 PRO A C 1
ATOM 809 O O . PRO A 1 106 ? -10.433 -2.979 39.493 1.00 83.12 106 PRO A O 1
ATOM 812 N N . THR A 1 107 ? -8.231 -2.676 39.711 1.00 79.62 107 THR A N 1
ATOM 813 C CA . THR A 1 107 ? -7.841 -3.620 38.638 1.00 79.62 107 THR A CA 1
ATOM 814 C C . THR A 1 107 ? -8.011 -5.091 39.021 1.00 79.62 107 THR A C 1
ATOM 816 O O . THR A 1 107 ? -8.063 -5.950 38.143 1.00 79.62 107 THR A O 1
ATOM 819 N N . VAL A 1 108 ? -8.106 -5.388 40.318 1.00 80.75 108 VAL A N 1
ATOM 820 C CA . VAL A 1 108 ? -8.375 -6.723 40.858 1.00 80.75 108 VAL A CA 1
ATOM 821 C C . VAL A 1 108 ? -9.634 -6.632 41.706 1.00 80.75 108 VAL A C 1
ATOM 823 O O . VAL A 1 108 ? -9.690 -5.844 42.647 1.00 80.75 108 VAL A O 1
ATOM 826 N N . ILE A 1 109 ? -10.636 -7.433 41.356 1.00 80.25 109 ILE A N 1
ATOM 827 C CA . ILE A 1 109 ? -11.942 -7.470 42.015 1.00 80.25 109 ILE A CA 1
ATOM 828 C C . ILE A 1 109 ? -12.211 -8.889 42.531 1.00 80.25 109 ILE A C 1
ATOM 830 O O . ILE A 1 109 ? -11.956 -9.847 41.794 1.00 80.25 109 ILE A O 1
ATOM 834 N N . PRO A 1 110 ? -12.708 -9.048 43.771 1.00 79.19 110 PRO A N 1
ATOM 835 C CA . PRO A 1 110 ? -13.206 -10.331 44.261 1.00 79.19 110 PRO A CA 1
ATOM 836 C C . PRO A 1 110 ? -14.461 -10.766 43.483 1.00 79.19 110 PRO A C 1
ATOM 838 O O . PRO A 1 110 ? -15.019 -9.995 42.704 1.00 79.19 110 PRO A O 1
ATOM 841 N N . LEU A 1 111 ? -14.897 -12.017 43.670 1.00 71.44 111 LEU A N 1
ATOM 842 C CA . LEU A 1 111 ? -15.975 -12.646 42.885 1.00 71.44 111 LEU A CA 1
ATOM 843 C C . LEU A 1 111 ? -17.320 -11.886 42.953 1.00 71.44 111 LEU A C 1
ATOM 845 O O . LEU A 1 111 ? -18.147 -12.001 42.052 1.00 71.44 111 LEU A O 1
ATOM 849 N N . ASP A 1 112 ? -17.517 -11.123 44.021 1.00 77.12 112 ASP A N 1
ATOM 850 C CA . ASP A 1 112 ? -18.667 -10.282 44.354 1.00 77.12 112 ASP A CA 1
ATOM 851 C C . ASP A 1 112 ? -18.357 -8.773 44.289 1.00 77.12 112 ASP A C 1
ATOM 853 O O . ASP A 1 112 ? -19.208 -7.945 44.609 1.00 77.12 112 ASP A O 1
ATOM 857 N N . GLY A 1 113 ? -17.146 -8.401 43.867 1.00 69.44 113 GLY A N 1
ATOM 858 C CA . GLY A 1 113 ? -16.703 -7.015 43.778 1.00 69.44 113 GLY A CA 1
ATOM 859 C C . GLY A 1 113 ? -17.082 -6.335 42.464 1.00 69.44 113 GLY A C 1
ATOM 860 O O . GLY A 1 113 ? -17.225 -6.968 41.418 1.00 69.44 113 GLY A O 1
ATOM 861 N N . SER A 1 114 ? -17.173 -5.007 42.503 1.00 75.94 114 SER A N 1
ATOM 862 C CA . SER A 1 114 ? -17.365 -4.154 41.327 1.00 75.94 114 SER A CA 1
ATOM 863 C C . SER A 1 114 ? -16.108 -3.339 41.015 1.00 75.94 114 SER A C 1
ATOM 865 O O . SER A 1 114 ? -15.366 -2.945 41.915 1.00 75.94 114 SER A O 1
ATOM 867 N N . THR A 1 115 ? -15.876 -3.068 39.732 1.00 78.31 115 THR A N 1
ATOM 868 C CA . THR A 1 115 ? -14.837 -2.144 39.259 1.00 78.31 115 THR A CA 1
ATOM 869 C C . THR A 1 115 ? -15.460 -1.117 38.332 1.00 78.31 115 THR A C 1
ATOM 871 O O . THR A 1 115 ? -16.388 -1.441 37.589 1.00 78.31 115 THR A O 1
ATOM 874 N N . THR A 1 116 ? -14.935 0.102 38.359 1.00 78.44 116 THR A N 1
ATOM 875 C CA . THR A 1 116 ? -15.326 1.156 37.423 1.00 78.44 116 THR A CA 1
ATOM 876 C C . THR A 1 116 ? -14.213 1.339 36.410 1.00 78.44 116 THR A C 1
ATOM 878 O O . THR A 1 116 ? -13.061 1.543 36.793 1.00 78.44 116 THR A O 1
ATOM 881 N N . CYS A 1 117 ? -14.552 1.270 35.122 1.00 74.06 117 CYS A N 1
ATOM 882 C CA . CYS A 1 117 ? -13.620 1.511 34.027 1.00 74.06 117 CYS A CA 1
ATOM 883 C C . CYS A 1 117 ? -13.915 2.855 33.362 1.00 74.06 117 CYS A C 1
ATOM 885 O O . CYS A 1 117 ? -14.996 3.053 32.816 1.00 74.06 117 CYS A O 1
ATOM 887 N N . THR A 1 118 ? -12.932 3.747 33.359 1.00 75.69 118 THR A N 1
ATOM 888 C CA . THR A 1 118 ? -13.003 5.047 32.692 1.00 75.69 118 THR A CA 1
ATOM 889 C C . THR A 1 118 ? -12.289 4.966 31.350 1.00 75.69 118 THR A C 1
ATOM 891 O O . THR A 1 118 ? -11.152 4.497 31.273 1.00 75.69 118 THR A O 1
ATOM 894 N N . VAL A 1 119 ? -12.948 5.429 30.286 1.00 75.12 119 VAL A N 1
ATOM 895 C CA . VAL A 1 119 ? -12.359 5.546 28.945 1.00 75.12 119 VAL A CA 1
ATOM 896 C C . VAL A 1 119 ? -12.023 7.010 28.681 1.00 75.12 119 VAL A C 1
ATOM 898 O O . VAL A 1 119 ? -12.896 7.871 28.734 1.00 75.12 119 VAL A O 1
ATOM 901 N N . HIS A 1 120 ? -10.760 7.296 28.381 1.00 75.44 120 HIS A N 1
ATOM 902 C CA . HIS A 1 120 ? -10.290 8.628 28.027 1.00 75.44 120 HIS A CA 1
ATOM 903 C C . HIS A 1 120 ? -10.090 8.727 26.521 1.00 75.44 120 HIS A C 1
ATOM 905 O O . HIS A 1 120 ? -9.400 7.899 25.925 1.00 75.44 120 HIS A O 1
ATOM 911 N N . PHE A 1 121 ? -10.654 9.773 25.922 1.00 73.50 121 PHE A N 1
ATOM 912 C CA . PHE A 1 121 ? -10.422 10.134 24.530 1.00 73.50 121 PHE A CA 1
ATOM 913 C C . PHE A 1 121 ? -9.645 11.447 24.480 1.00 73.50 121 PHE A C 1
ATOM 915 O O . PHE A 1 121 ? -10.097 12.468 24.987 1.00 73.50 121 PHE A O 1
ATOM 922 N N . GLU A 1 122 ? -8.476 11.422 23.856 1.00 73.94 122 GLU A N 1
ATOM 923 C CA . GLU A 1 122 ? -7.691 12.608 23.539 1.00 73.94 122 GLU A CA 1
ATOM 924 C C . GLU A 1 122 ? -7.895 12.915 22.053 1.00 73.94 122 GLU A C 1
ATOM 926 O O . GLU A 1 122 ? -7.415 12.182 21.181 1.00 73.94 122 GLU A O 1
ATOM 931 N N . LEU A 1 123 ? -8.665 13.971 21.780 1.00 66.75 123 LEU A N 1
ATOM 932 C CA . LEU A 1 123 ? -8.928 14.472 20.435 1.00 66.75 123 LEU A CA 1
ATOM 933 C C . LEU A 1 123 ? -7.802 15.422 20.029 1.00 66.75 123 LEU A C 1
ATOM 935 O O . LEU A 1 123 ? -7.583 16.443 20.676 1.00 66.75 123 LEU A O 1
ATOM 939 N N . LYS A 1 124 ? -7.096 15.100 18.946 1.00 63.78 124 LYS A N 1
ATOM 940 C CA . LYS A 1 124 ? -6.049 15.971 18.391 1.00 63.78 124 LYS A CA 1
ATOM 941 C C . LYS A 1 124 ? -6.612 17.122 17.558 1.00 63.78 124 LYS A C 1
ATOM 943 O O . LYS A 1 124 ? -5.920 18.110 17.342 1.00 63.78 124 LYS A O 1
ATOM 948 N N . GLU A 1 125 ? -7.860 16.998 17.116 1.00 61.41 125 GLU A N 1
ATOM 949 C CA . GLU A 1 125 ? -8.602 18.011 16.369 1.00 61.41 125 GLU A CA 1
ATOM 950 C C . GLU A 1 125 ? -10.043 18.089 16.902 1.00 61.41 125 GLU A C 1
ATOM 952 O O . 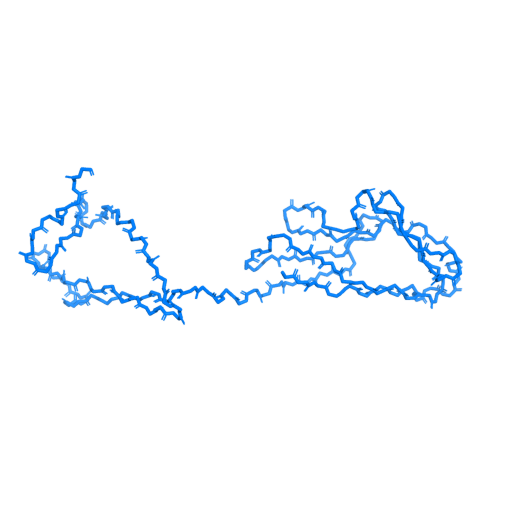GLU A 1 125 ? -10.589 17.052 17.303 1.00 61.41 125 GLU A O 1
ATOM 957 N N . PRO A 1 126 ? -10.682 19.277 16.905 1.00 55.97 126 PRO A N 1
ATOM 958 C CA . PRO A 1 126 ? -12.060 19.449 17.360 1.00 55.97 126 PRO A CA 1
ATOM 959 C C . PRO A 1 126 ? -13.021 18.736 16.401 1.00 55.97 126 PRO A C 1
ATOM 961 O O . PRO A 1 126 ? -13.482 19.291 15.408 1.00 55.97 126 PRO A O 1
ATOM 964 N N . THR A 1 127 ? -13.294 17.470 16.695 1.00 58.16 127 THR A N 1
ATOM 965 C CA . THR A 1 127 ? -14.128 16.575 15.893 1.00 58.16 127 THR A CA 1
ATOM 966 C C . THR A 1 127 ? -15.146 15.881 16.789 1.00 58.16 127 THR A C 1
ATOM 968 O O . THR A 1 127 ? -14.894 15.628 17.966 1.00 58.16 127 THR A O 1
ATOM 971 N N . THR A 1 128 ? -16.322 15.577 16.242 1.00 61.38 128 THR A N 1
ATOM 972 C CA . THR A 1 128 ? -17.325 14.764 16.936 1.00 61.38 128 THR A CA 1
ATOM 973 C C . THR A 1 128 ? -16.963 13.291 16.781 1.00 61.38 128 THR A C 1
ATOM 975 O O . THR A 1 128 ? -16.834 12.797 15.661 1.00 61.38 128 THR A O 1
ATOM 978 N N . ILE A 1 129 ? -16.819 12.579 17.898 1.00 57.56 129 ILE A N 1
ATOM 979 C CA . ILE A 1 129 ? -16.653 11.123 17.917 1.00 57.56 129 ILE A CA 1
ATOM 980 C C . ILE A 1 129 ? -17.964 10.434 18.265 1.00 57.56 129 ILE A C 1
ATOM 982 O O . ILE A 1 129 ? -18.586 10.737 19.279 1.00 57.56 129 ILE A O 1
ATOM 986 N N . THR A 1 130 ? -18.340 9.447 17.457 1.00 62.81 130 THR A N 1
ATOM 987 C CA . THR A 1 130 ? -19.409 8.503 17.790 1.00 62.81 130 THR A CA 1
ATOM 988 C C . THR A 1 130 ? -18.797 7.281 18.462 1.00 62.81 130 THR A C 1
ATOM 990 O O . THR A 1 130 ? -18.017 6.548 17.849 1.00 62.81 130 THR A O 1
ATOM 993 N N . VAL A 1 131 ? -19.156 7.044 19.722 1.00 60.28 131 VAL A N 1
ATOM 994 C CA . VAL A 1 131 ? -18.721 5.863 20.472 1.00 60.28 131 VAL A CA 1
ATOM 995 C C . VAL A 1 131 ? -19.812 4.800 20.378 1.00 60.28 131 VAL A C 1
ATOM 997 O O . VAL A 1 131 ? -20.872 4.933 20.975 1.00 60.28 131 VAL A O 1
ATOM 1000 N N . ASN A 1 132 ? -19.551 3.728 19.628 1.00 59.19 132 ASN A N 1
ATOM 1001 C CA . ASN A 1 132 ? -20.449 2.574 19.566 1.00 59.19 132 ASN A CA 1
ATOM 1002 C C . ASN A 1 132 ? -20.051 1.564 20.644 1.00 59.19 132 ASN A C 1
ATOM 1004 O O . ASN A 1 132 ? -19.140 0.755 20.441 1.00 59.19 132 ASN A O 1
ATOM 1008 N N . LEU A 1 133 ? -20.714 1.620 21.795 1.00 61.72 133 LEU A N 1
ATOM 1009 C CA . LEU A 1 133 ? -20.475 0.680 22.884 1.00 61.72 133 LEU A CA 1
ATOM 1010 C C . LEU A 1 133 ? -21.163 -0.658 22.586 1.00 61.72 133 LEU A C 1
ATOM 1012 O O . LEU A 1 133 ? -22.300 -0.710 22.124 1.00 61.72 133 LEU A O 1
ATOM 1016 N N . LYS A 1 134 ? -20.457 -1.764 22.835 1.00 63.59 134 LYS A N 1
ATOM 1017 C CA . LYS A 1 134 ? -20.999 -3.125 22.723 1.00 63.59 134 LYS A CA 1
ATOM 1018 C C . LYS A 1 134 ? -20.939 -3.801 24.082 1.00 63.59 134 LYS A C 1
ATOM 1020 O O . LYS A 1 134 ? -19.929 -3.684 24.772 1.00 63.59 134 LYS A O 1
ATOM 1025 N N . ALA A 1 135 ? -21.982 -4.558 24.419 1.00 59.12 135 ALA A N 1
ATOM 1026 C CA . ALA A 1 135 ? -21.992 -5.387 25.618 1.00 59.12 135 ALA A CA 1
ATOM 1027 C C . ALA A 1 135 ? -20.780 -6.330 25.636 1.00 59.12 135 ALA A C 1
ATOM 1029 O O . ALA A 1 135 ? -20.512 -7.044 24.662 1.00 59.12 135 ALA A O 1
ATOM 1030 N N . VAL A 1 136 ? -20.073 -6.356 26.761 1.00 61.69 136 VAL A N 1
ATOM 1031 C CA . VAL A 1 136 ? -18.902 -7.213 26.972 1.00 61.69 136 VAL A CA 1
ATOM 1032 C C . VAL A 1 136 ? -19.290 -8.391 27.859 1.00 61.69 136 VAL A C 1
ATOM 1034 O O . VAL A 1 136 ? -20.137 -8.272 28.745 1.00 61.69 136 VAL A O 1
ATOM 1037 N N . LYS A 1 137 ? -18.697 -9.563 27.609 1.00 57.62 137 LYS A N 1
ATOM 1038 C CA . LYS A 1 137 ? -18.870 -10.724 28.490 1.00 57.62 137 LYS A CA 1
ATOM 1039 C C . LYS A 1 137 ? -17.867 -10.636 29.635 1.00 57.62 137 LYS A C 1
ATOM 1041 O O . LYS A 1 137 ? -16.672 -10.784 29.398 1.00 57.62 137 LYS A O 1
ATOM 1046 N N . PHE A 1 138 ? -18.357 -10.468 30.857 1.00 58.25 138 PHE A N 1
ATOM 1047 C CA . PHE A 1 138 ? -17.552 -10.495 32.076 1.00 58.25 138 PHE A CA 1
ATOM 1048 C C . PHE A 1 138 ? -18.086 -11.590 33.006 1.00 58.25 138 PHE A C 1
ATOM 1050 O O . PHE A 1 138 ? -19.282 -11.634 33.292 1.00 58.25 138 PHE A O 1
ATOM 1057 N N . GLY A 1 139 ? -17.236 -12.544 33.403 1.00 61.53 139 GLY A N 1
ATOM 1058 C CA . GLY A 1 139 ? -17.648 -13.662 34.270 1.00 61.53 139 GLY A CA 1
ATOM 1059 C C . GLY A 1 139 ? -18.817 -14.506 33.728 1.00 61.53 139 GLY A C 1
ATOM 1060 O O . GLY A 1 139 ? -19.611 -15.029 34.501 1.00 61.53 139 GLY A O 1
ATOM 1061 N N . GLY A 1 140 ? -18.981 -14.593 32.402 1.00 65.06 140 GLY A N 1
ATOM 1062 C CA . GLY A 1 140 ? -20.093 -15.312 31.761 1.00 65.06 140 GLY A CA 1
ATOM 1063 C C . GLY A 1 140 ? -21.409 -14.528 31.645 1.00 65.06 140 GLY A C 1
ATOM 1064 O O . GLY A 1 140 ? -22.323 -14.996 30.968 1.00 65.06 140 GLY A O 1
ATOM 1065 N N . LYS A 1 141 ? -21.500 -13.320 32.216 1.00 60.22 141 LYS A N 1
ATOM 1066 C CA . LYS A 1 141 ? -22.655 -12.418 32.086 1.00 60.22 141 LYS A CA 1
ATOM 1067 C C . LYS A 1 141 ? -22.375 -11.319 31.057 1.00 60.22 141 LYS A C 1
ATOM 1069 O O . LYS A 1 141 ? -21.230 -10.908 30.877 1.00 60.22 141 LYS A O 1
ATOM 1074 N N . LYS A 1 142 ? -23.416 -10.861 30.352 1.00 61.81 142 LYS A N 1
ATOM 1075 C CA . LYS A 1 142 ? -23.331 -9.647 29.525 1.00 61.81 142 LYS A CA 1
ATOM 1076 C C . LYS A 1 142 ? -23.434 -8.439 30.450 1.00 61.81 142 LYS A C 1
ATOM 1078 O O . LYS A 1 142 ? -24.387 -8.364 31.218 1.00 61.81 142 LYS A O 1
ATOM 1083 N N . VAL A 1 143 ? -22.468 -7.534 30.362 1.00 62.00 143 VAL A N 1
ATOM 1084 C CA . VAL A 1 143 ? -22.454 -6.275 31.110 1.00 62.00 143 VAL A CA 1
ATOM 1085 C C . VAL A 1 143 ? -22.535 -5.130 30.107 1.00 62.00 143 VAL A C 1
ATOM 1087 O O . VAL A 1 143 ? -21.817 -5.136 29.098 1.00 62.00 143 VAL A O 1
ATOM 1090 N N . TRP A 1 144 ? -23.442 -4.191 30.367 1.00 66.69 144 TRP A N 1
ATOM 1091 C CA . TRP A 1 144 ? -23.589 -2.960 29.600 1.00 66.69 144 TRP A CA 1
ATOM 1092 C C . TRP A 1 144 ? -22.804 -1.829 30.271 1.00 66.69 144 TRP A C 1
ATOM 1094 O O . TRP A 1 144 ? -22.682 -1.820 31.497 1.00 66.69 144 TRP A O 1
ATOM 1104 N N . PRO A 1 145 ? -22.236 -0.898 29.491 1.00 64.19 145 PRO A N 1
ATOM 1105 C CA . PRO A 1 145 ? -21.754 0.354 30.043 1.00 64.19 145 PRO A CA 1
ATOM 1106 C C . PRO A 1 145 ? -22.952 1.165 30.540 1.00 64.19 145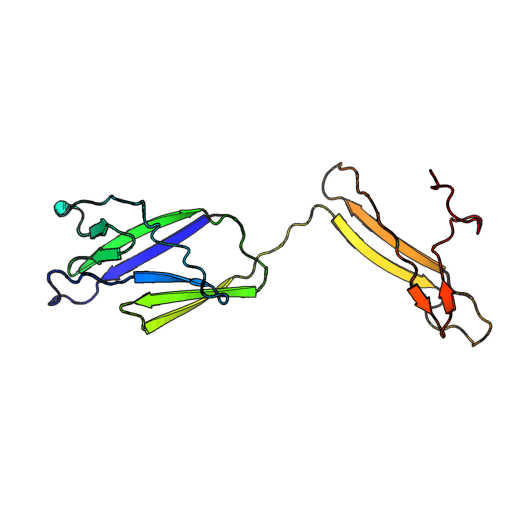 PRO A C 1
ATOM 1108 O O . PRO A 1 145 ? -23.825 1.512 29.749 1.00 64.19 145 PRO A O 1
ATOM 1111 N N . VAL A 1 146 ? -22.966 1.432 31.840 1.00 62.81 146 VAL A N 1
ATOM 1112 C CA . VAL A 1 146 ? -23.904 2.340 32.509 1.00 62.81 146 VAL A CA 1
ATOM 1113 C C . VAL A 1 146 ? -23.274 3.729 32.628 1.00 62.81 146 VAL A C 1
ATOM 1115 O O . VAL A 1 146 ? -22.047 3.856 32.537 1.00 62.81 146 VAL A O 1
ATOM 1118 N N . ASP A 1 147 ? -24.091 4.767 32.778 1.00 59.16 147 ASP A N 1
ATOM 1119 C CA . ASP A 1 147 ? -23.601 6.128 33.006 1.00 59.16 147 ASP A CA 1
ATOM 1120 C C . ASP A 1 147 ? -23.039 6.321 34.434 1.00 59.16 147 ASP A C 1
ATOM 1122 O O . ASP A 1 147 ? -22.970 5.386 35.237 1.00 59.16 147 ASP A O 1
ATOM 1126 N N . GLU A 1 148 ? -22.595 7.540 34.762 1.00 54.31 148 GLU A N 1
ATOM 1127 C CA . GLU A 1 148 ? -22.034 7.864 36.086 1.00 54.31 148 GLU A CA 1
ATOM 1128 C C . GLU A 1 148 ? -23.033 7.714 37.247 1.00 54.31 148 GLU A C 1
ATOM 1130 O O . GLU A 1 148 ? -22.616 7.630 38.403 1.00 54.31 148 GLU A O 1
ATOM 1135 N N . ASN A 1 149 ? -24.331 7.619 36.941 1.00 59.56 149 ASN A N 1
ATOM 1136 C CA . ASN A 1 149 ? -25.411 7.425 37.903 1.00 59.56 149 ASN A CA 1
ATOM 1137 C C . ASN A 1 149 ? -25.824 5.948 38.026 1.00 59.56 149 ASN A C 1
ATOM 1139 O O . ASN A 1 149 ? -26.690 5.615 38.834 1.00 59.56 149 ASN A O 1
ATOM 1143 N N . GLY A 1 150 ? -25.180 5.047 37.273 1.00 57.25 150 GLY A N 1
ATOM 1144 C CA . GLY A 1 150 ? -25.522 3.627 37.243 1.00 57.25 150 GLY A CA 1
ATOM 1145 C C . GLY A 1 150 ? -26.812 3.333 36.480 1.00 57.25 150 GLY A C 1
ATOM 1146 O O . GLY A 1 150 ? -27.354 2.235 36.618 1.00 57.25 150 GLY A O 1
ATOM 1147 N N . GLU A 1 151 ? -27.298 4.289 35.690 1.00 56.78 151 GLU A N 1
ATOM 1148 C CA . GLU A 1 151 ? -28.462 4.118 34.835 1.00 56.78 151 GLU A CA 1
ATOM 1149 C C . GLU A 1 151 ? -28.020 3.645 33.446 1.00 56.78 151 GLU A C 1
ATOM 1151 O O . GLU A 1 151 ? -26.910 3.933 32.976 1.00 56.78 151 GLU A O 1
ATOM 1156 N N . ASP A 1 152 ? -28.885 2.873 32.782 1.00 59.16 152 ASP A N 1
ATOM 1157 C CA . ASP A 1 152 ? -28.690 2.584 31.366 1.00 59.16 152 ASP A CA 1
ATOM 1158 C C . ASP A 1 152 ? -28.654 3.929 30.632 1.00 59.16 152 ASP A C 1
ATOM 1160 O O . ASP A 1 152 ? -29.585 4.729 30.778 1.00 59.16 152 ASP A O 1
ATOM 1164 N N . PRO A 1 153 ? -27.594 4.218 29.862 1.00 55.25 153 PRO A N 1
ATOM 1165 C CA . PRO A 1 153 ? -27.490 5.500 29.205 1.00 55.25 153 PRO A CA 1
ATOM 1166 C C . PRO A 1 153 ? -28.662 5.606 28.226 1.00 55.25 153 PRO A C 1
ATOM 1168 O O . PRO A 1 153 ? -28.788 4.783 27.318 1.00 55.25 153 PRO A O 1
ATOM 1171 N N . LEU A 1 154 ? -29.540 6.586 28.464 1.00 48.75 154 LEU A N 1
ATOM 1172 C CA . LEU A 1 154 ? -30.756 6.871 27.697 1.00 48.75 154 LEU A CA 1
ATOM 1173 C C . LEU A 1 154 ? -30.407 7.230 26.241 1.00 48.75 154 LEU A C 1
ATOM 1175 O O . LEU A 1 154 ? -30.447 8.389 25.840 1.00 48.75 154 LEU A O 1
ATOM 1179 N N . TRP A 1 155 ? -30.058 6.227 25.440 1.00 55.34 155 TRP A N 1
ATOM 1180 C CA . TRP A 1 155 ? -29.818 6.338 24.002 1.00 55.34 155 TRP A CA 1
ATOM 1181 C C . TRP A 1 155 ? -30.691 5.366 23.201 1.00 55.34 155 TRP A C 1
ATOM 1183 O O . TRP A 1 155 ? -30.290 4.924 22.127 1.00 55.34 155 TRP A O 1
ATOM 1193 N N . GLU A 1 156 ? -31.885 5.033 23.692 1.00 43.09 156 GLU A N 1
ATOM 1194 C CA . GLU A 1 156 ? -32.893 4.372 22.860 1.00 43.09 156 GLU A CA 1
ATOM 1195 C C . GLU A 1 156 ? -33.909 5.395 22.349 1.00 43.09 156 GLU A C 1
ATOM 1197 O O . GLU A 1 156 ? -34.836 5.781 23.061 1.00 43.09 156 GLU A O 1
ATOM 1202 N N . LEU A 1 157 ? -33.679 5.855 21.113 1.00 35.38 157 LEU A N 1
ATOM 1203 C CA . LEU A 1 157 ? -34.591 5.707 19.967 1.00 35.38 157 LEU A CA 1
ATOM 1204 C C . LEU A 1 157 ? -33.851 6.032 18.659 1.00 35.38 157 LEU A C 1
ATOM 1206 O O . LEU A 1 157 ? -33.317 7.157 18.533 1.00 35.38 157 LEU A O 1
#

pLDDT: mean 72.28, std 10.56, range [35.38, 89.5]

Sequence (157 aa):
MTVHITVTNLDPKCAQGPFNIKLVDDSGAKWWPKKDTEYGCSGCGYIIQDGTIKLYAGKTMSEWVNFSKISQGTTLYLKVGGKVLASTKINVRQEGPVKASMECKPTVIPLDGSTTCTVHFELKEPTTITVNLKAVKFGGKKVWPVDENGEDPLWEL

Foldseek 3Di:
DKDKDKDWQQAQPCQKDFWLKFKAKPVRDTQDDDQPDWDDDVVQQWTAHRRIIIGGHGHMDIDIGDDPDDDAQIKIFTDTPNHTDDIDTDHDDPPDQKDKDKDKPPPDAPPPGDIDIDMDIDGNDPDDDDDDFDFDQDPNDTDGDADPVRHNPPPDD

Radius of gyration: 26.58 Å; chains: 1; bounding box: 60×35×70 Å

Organism: NCBI:txid54077

Secondary structure (DSSP, 8-state):
-EEEEEEE---SS-SEEEE-EEEE-TT--EEES-TT--EEEGGGTEEEETTEEEEETT-EEEEEEE-S-PPTTPEEEEEETTEEEEEEE-------SEEEEEEEESSS--TT---EEEEEEEESSS-PPP-----EEETTEEEPPP-TTSSPPS---